Protein AF-A0A940RR89-F1 (afdb_monomer)

Foldseek 3Di:
DPPPPDDPPDQPDLVSVLVVLVVQLVVCVVVVVVVSNVVSVVVNVVSDDPPPPDDDD

Mean predicted aligned error: 8.9 Å

Structure (mmCIF, N/CA/C/O backbone):
data_AF-A0A940RR89-F1
#
_entry.id   AF-A0A940RR89-F1
#
loop_
_atom_site.group_PDB
_atom_site.id
_atom_site.type_symbol
_atom_site.label_atom_id
_atom_site.label_alt_id
_atom_site.label_comp_id
_atom_site.label_asym_id
_atom_site.label_entity_id
_atom_site.label_seq_id
_atom_site.pdbx_PDB_ins_code
_atom_site.Cartn_x
_atom_site.Cartn_y
_atom_site.Cartn_z
_atom_site.occupancy
_atom_site.B_iso_or_equiv
_atom_site.auth_seq_id
_atom_site.auth_comp_id
_atom_site.auth_asym_id
_atom_site.auth_atom_id
_atom_site.pdbx_PDB_model_num
ATOM 1 N N . MET A 1 1 ? 15.669 23.373 -9.763 1.00 47.00 1 MET A N 1
ATOM 2 C CA . MET A 1 1 ? 14.867 23.508 -8.527 1.00 47.00 1 MET A CA 1
ATOM 3 C C . MET A 1 1 ? 14.207 22.168 -8.236 1.00 47.00 1 MET A C 1
ATOM 5 O O . MET A 1 1 ? 13.222 21.833 -8.878 1.00 47.00 1 MET A O 1
ATOM 9 N N . ALA A 1 2 ? 14.784 21.358 -7.348 1.00 53.94 2 ALA A N 1
ATOM 10 C CA . ALA A 1 2 ? 14.179 20.088 -6.956 1.00 53.94 2 ALA A CA 1
ATOM 11 C C . ALA A 1 2 ? 13.022 20.388 -5.995 1.00 53.94 2 ALA A C 1
ATOM 13 O O . ALA A 1 2 ? 13.231 20.624 -4.808 1.00 53.94 2 ALA A O 1
ATOM 14 N N . ARG A 1 3 ? 11.796 20.462 -6.521 1.00 59.16 3 ARG A N 1
ATOM 15 C CA . ARG A 1 3 ? 10.588 20.500 -5.696 1.00 59.16 3 ARG A CA 1
ATOM 16 C C . ARG A 1 3 ? 10.467 19.121 -5.052 1.00 59.16 3 ARG A C 1
ATOM 18 O O . ARG A 1 3 ? 9.946 18.196 -5.669 1.00 59.16 3 ARG A O 1
ATOM 25 N N . GLY A 1 4 ? 11.056 18.971 -3.864 1.00 60.91 4 GLY A N 1
ATOM 26 C CA . GLY A 1 4 ? 10.930 17.766 -3.051 1.00 60.91 4 GLY A CA 1
ATOM 27 C C . GLY A 1 4 ? 9.452 17.422 -2.951 1.00 60.91 4 GLY A C 1
ATOM 28 O O . GLY A 1 4 ? 8.643 18.291 -2.619 1.00 60.91 4 GLY A O 1
ATOM 29 N N . ARG A 1 5 ? 9.086 16.203 -3.360 1.00 64.94 5 ARG A N 1
ATOM 30 C CA . ARG A 1 5 ? 7.696 15.753 -3.291 1.00 64.94 5 ARG A CA 1
ATOM 31 C C . ARG A 1 5 ? 7.264 15.894 -1.838 1.00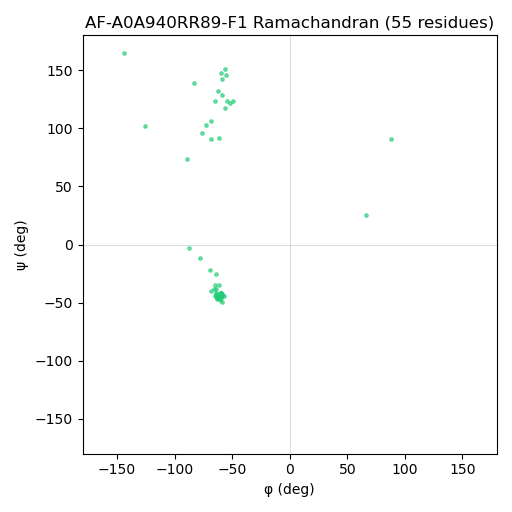 64.94 5 ARG A C 1
ATOM 33 O O . ARG A 1 5 ? 7.878 15.276 -0.975 1.00 64.94 5 ARG A O 1
ATOM 40 N N . ALA A 1 6 ? 6.265 16.738 -1.588 1.00 68.81 6 ALA A N 1
ATOM 41 C CA . ALA A 1 6 ? 5.643 16.809 -0.279 1.00 68.81 6 ALA A CA 1
ATOM 42 C C . ALA A 1 6 ? 5.183 15.393 0.070 1.00 68.81 6 ALA A C 1
ATOM 44 O O . ALA A 1 6 ? 4.485 14.758 -0.729 1.00 68.81 6 ALA A O 1
ATOM 45 N N . GLU A 1 7 ? 5.652 14.878 1.202 1.00 70.75 7 GLU A N 1
ATOM 46 C CA . GLU A 1 7 ? 5.188 13.591 1.691 1.00 70.75 7 GLU A CA 1
ATOM 47 C C . GLU A 1 7 ? 3.671 13.701 1.888 1.00 70.75 7 GLU A C 1
ATOM 49 O O . GLU A 1 7 ? 3.205 14.690 2.469 1.00 70.75 7 GLU A O 1
ATOM 54 N N . PRO A 1 8 ? 2.873 12.774 1.331 1.00 69.38 8 PRO A N 1
ATOM 55 C CA . PRO A 1 8 ? 1.439 12.820 1.538 1.00 69.38 8 PRO A CA 1
ATOM 56 C C . PRO A 1 8 ? 1.151 12.727 3.040 1.00 69.38 8 PRO A C 1
ATOM 58 O O . PRO A 1 8 ? 1.843 11.984 3.742 1.00 69.38 8 PRO A O 1
ATOM 61 N N . PRO A 1 9 ? 0.138 13.457 3.536 1.00 74.81 9 PRO A N 1
ATOM 62 C CA . PRO A 1 9 ? -0.237 13.374 4.936 1.00 74.81 9 PRO A CA 1
ATOM 63 C C . PRO A 1 9 ? -0.535 11.914 5.310 1.00 74.81 9 PRO A C 1
ATOM 65 O O . PRO A 1 9 ? -1.049 11.156 4.473 1.00 74.81 9 PRO A O 1
ATOM 68 N N . PRO A 1 10 ? -0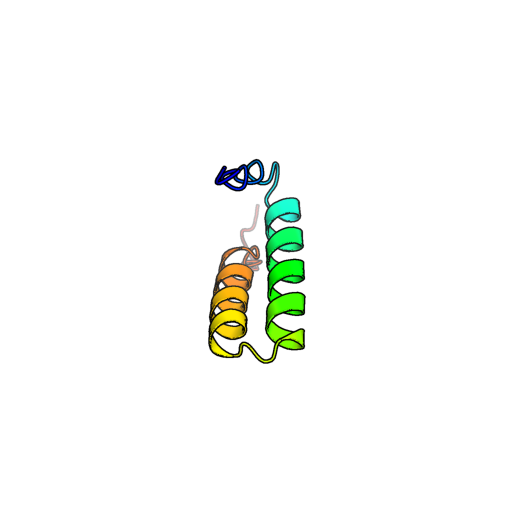.213 11.501 6.548 1.00 76.12 10 PRO A N 1
ATOM 69 C CA . PRO 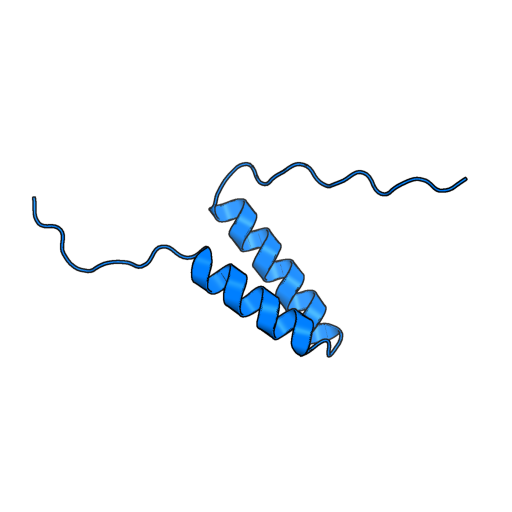A 1 10 ? -0.493 10.148 6.995 1.00 76.12 10 PRO A CA 1
ATOM 70 C C . PRO A 1 10 ? -2.005 9.867 6.918 1.00 76.12 10 PRO A C 1
ATOM 72 O O . PRO A 1 10 ? -2.815 10.779 7.106 1.00 76.12 10 PRO A O 1
ATOM 75 N N . PRO A 1 11 ? -2.409 8.617 6.631 1.00 82.12 11 PRO A N 1
ATOM 76 C CA . PRO A 1 11 ? -3.819 8.261 6.541 1.00 82.12 11 PRO A CA 1
ATOM 77 C C . PRO A 1 11 ? -4.518 8.482 7.885 1.00 82.12 11 PRO A C 1
ATOM 79 O O . PRO A 1 11 ? -4.033 8.038 8.925 1.00 82.12 11 PRO A O 1
ATOM 82 N N . ALA A 1 12 ? -5.674 9.146 7.847 1.00 83.50 12 ALA A N 1
ATOM 83 C CA . ALA A 1 12 ? -6.446 9.500 9.038 1.00 83.50 12 ALA A CA 1
ATOM 84 C C . ALA A 1 12 ? -7.081 8.279 9.725 1.00 83.50 1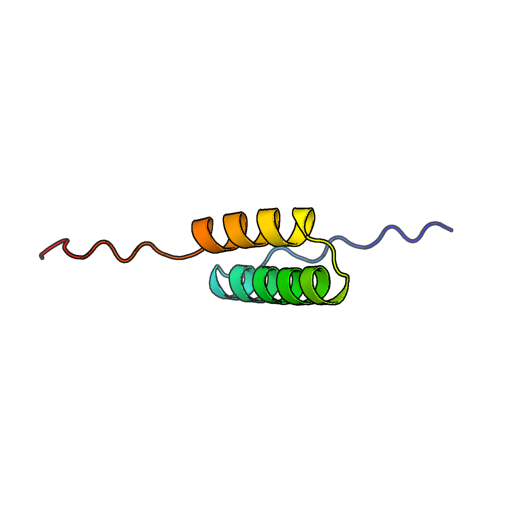2 ALA A C 1
ATOM 86 O O . ALA A 1 12 ? -7.401 8.324 10.911 1.00 83.50 12 ALA A O 1
ATOM 87 N N . SER A 1 13 ? -7.254 7.178 8.990 1.00 88.88 13 SER A N 1
ATOM 88 C CA . SER A 1 13 ? -7.824 5.938 9.503 1.00 88.88 13 SER A CA 1
ATOM 89 C C . SER A 1 13 ? -7.172 4.695 8.894 1.00 88.88 13 SER A C 1
ATOM 91 O O . SER A 1 13 ? -6.522 4.731 7.845 1.00 88.88 13 SER A O 1
ATOM 93 N N . ARG A 1 14 ? -7.399 3.541 9.530 1.00 87.31 14 ARG A N 1
ATOM 94 C CA . ARG A 1 14 ? -6.988 2.232 8.999 1.00 87.31 14 ARG A CA 1
ATOM 95 C C . ARG A 1 14 ? -7.655 1.918 7.655 1.00 87.31 14 ARG A C 1
ATOM 97 O O . ARG A 1 14 ? -7.026 1.303 6.797 1.00 87.31 14 ARG A O 1
ATOM 104 N N . ALA A 1 15 ? -8.900 2.355 7.463 1.00 89.69 15 ALA A N 1
ATOM 105 C CA . ALA A 1 15 ? -9.602 2.214 6.191 1.00 89.69 15 ALA A CA 1
ATOM 106 C C . ALA A 1 15 ? -8.911 3.033 5.087 1.00 89.69 15 ALA A C 1
ATOM 108 O O . ALA A 1 15 ? -8.646 2.502 4.009 1.00 89.69 15 ALA A O 1
ATOM 1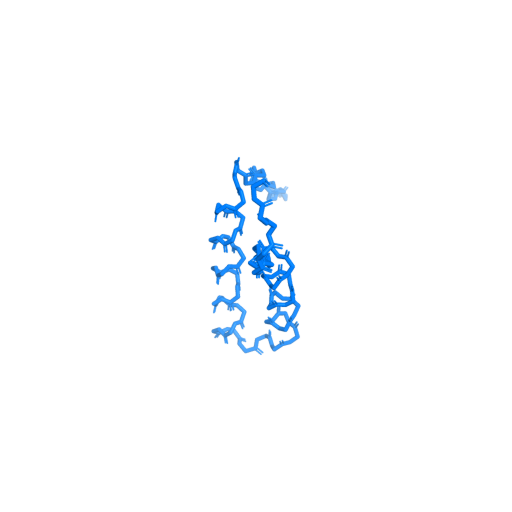09 N N . ASP A 1 16 ? -8.514 4.275 5.381 1.00 90.75 16 ASP A N 1
ATOM 110 C CA . ASP A 1 16 ? -7.776 5.126 4.436 1.00 90.75 16 ASP A CA 1
ATOM 111 C C . ASP A 1 16 ? -6.397 4.553 4.092 1.00 90.75 16 ASP A C 1
ATOM 113 O O . ASP A 1 16 ? -5.959 4.591 2.934 1.00 90.75 16 ASP A O 1
ATOM 117 N N . LEU A 1 17 ? -5.715 3.966 5.082 1.00 90.56 17 LEU A N 1
ATOM 118 C CA . LEU A 1 17 ? -4.467 3.240 4.863 1.00 90.56 17 LEU A CA 1
ATOM 119 C C . LEU A 1 17 ? -4.687 2.063 3.903 1.00 90.56 17 LEU A C 1
ATOM 121 O O . LEU A 1 17 ? -3.936 1.913 2.939 1.00 90.56 17 LEU A O 1
ATOM 125 N N . LEU A 1 18 ? -5.731 1.259 4.124 1.00 92.94 18 LEU A N 1
ATOM 126 C CA . LEU A 1 18 ? -6.046 0.112 3.274 1.00 92.94 18 LEU A CA 1
ATOM 127 C C . LEU A 1 18 ? -6.356 0.542 1.834 1.00 92.94 18 LEU A C 1
ATOM 129 O O . LEU A 1 18 ? -5.804 -0.033 0.896 1.00 92.94 18 LEU A O 1
ATOM 133 N N . VAL A 1 19 ? -7.164 1.590 1.648 1.00 93.75 19 VAL A N 1
ATOM 134 C CA . VAL A 1 19 ? -7.447 2.172 0.324 1.00 93.75 19 VAL A CA 1
ATOM 135 C C . VAL A 1 19 ? -6.153 2.607 -0.366 1.00 93.75 19 VAL A C 1
ATOM 137 O O . VAL A 1 19 ? -5.943 2.319 -1.547 1.00 93.75 19 VAL A O 1
ATOM 140 N N . THR A 1 20 ? -5.252 3.258 0.368 1.00 93.75 20 THR A N 1
ATOM 141 C CA . THR A 1 20 ? -3.957 3.703 -0.160 1.00 93.75 20 THR A CA 1
ATOM 142 C C . THR A 1 20 ? -3.087 2.524 -0.598 1.00 93.75 20 THR A C 1
ATOM 144 O O . THR A 1 20 ? -2.527 2.547 -1.697 1.00 93.75 20 THR A O 1
ATOM 147 N N . LEU A 1 21 ? -2.988 1.476 0.221 1.00 94.94 21 LEU A N 1
ATOM 148 C CA . LEU A 1 21 ? -2.218 0.273 -0.101 1.00 94.94 21 LEU A CA 1
ATOM 149 C C . LEU A 1 21 ? -2.794 -0.471 -1.312 1.00 94.94 21 LEU A C 1
ATOM 151 O O . LEU A 1 21 ? -2.038 -0.887 -2.189 1.00 94.94 21 LEU A O 1
ATOM 155 N N . LEU A 1 22 ? -4.122 -0.583 -1.407 1.00 96.06 22 LEU A N 1
ATOM 156 C CA . LEU A 1 22 ? -4.798 -1.213 -2.543 1.00 96.06 22 LEU A CA 1
ATOM 157 C C . LEU A 1 22 ? -4.532 -0.462 -3.852 1.00 96.06 22 LEU A C 1
ATOM 159 O O . LEU A 1 22 ? -4.198 -1.088 -4.858 1.00 96.06 22 LEU A O 1
ATOM 163 N N . ARG A 1 23 ? -4.603 0.875 -3.838 1.00 96.56 23 ARG A N 1
ATOM 164 C CA . ARG A 1 23 ? -4.268 1.707 -5.008 1.00 96.56 23 ARG A CA 1
ATOM 165 C C . ARG A 1 23 ? -2.813 1.530 -5.435 1.00 96.56 23 ARG A C 1
ATOM 167 O O . ARG A 1 23 ? -2.542 1.346 -6.619 1.00 96.56 23 ARG A O 1
ATOM 174 N N . LYS A 1 24 ? -1.879 1.535 -4.477 1.00 96.88 24 LYS A N 1
ATOM 175 C CA . LYS A 1 24 ? -0.454 1.281 -4.747 1.00 96.88 24 LYS A CA 1
ATOM 176 C C . LYS A 1 24 ? -0.240 -0.103 -5.355 1.00 96.88 24 LYS A C 1
ATOM 178 O O . LYS A 1 24 ? 0.524 -0.232 -6.305 1.00 96.88 24 LYS A O 1
ATOM 183 N N . ARG A 1 25 ? -0.939 -1.123 -4.847 1.00 97.25 25 ARG A N 1
ATOM 184 C CA . ARG A 1 25 ? -0.847 -2.490 -5.369 1.00 97.25 25 ARG A CA 1
ATOM 185 C C . ARG A 1 25 ? -1.349 -2.571 -6.809 1.00 97.25 25 ARG A C 1
ATOM 187 O O . ARG A 1 25 ? -0.682 -3.180 -7.633 1.00 97.25 25 ARG A O 1
ATOM 194 N N . ALA A 1 26 ? -2.483 -1.940 -7.117 1.00 97.81 26 ALA A N 1
ATOM 195 C CA . ALA A 1 26 ? -3.003 -1.890 -8.483 1.00 97.81 26 ALA A CA 1
ATOM 196 C C . ALA A 1 26 ? -2.006 -1.220 -9.445 1.00 97.81 26 ALA A C 1
ATOM 198 O O . ALA A 1 26 ? -1.773 -1.725 -10.537 1.00 97.81 26 ALA A O 1
ATOM 199 N N . ALA A 1 27 ? -1.362 -0.128 -9.020 1.00 97.94 27 ALA A N 1
ATOM 200 C CA . ALA A 1 27 ? -0.322 0.523 -9.814 1.00 97.94 27 ALA A CA 1
ATOM 201 C C . ALA A 1 27 ? 0.910 -0.377 -10.028 1.00 97.94 27 ALA A C 1
ATOM 203 O O . ALA A 1 27 ? 1.415 -0.442 -11.143 1.00 97.94 27 ALA A O 1
ATOM 204 N N . ALA A 1 28 ? 1.365 -1.091 -8.990 1.00 97.69 28 ALA A N 1
ATOM 205 C CA . ALA A 1 28 ? 2.480 -2.036 -9.094 1.00 97.69 28 ALA A CA 1
ATOM 206 C C . ALA A 1 28 ? 2.163 -3.190 -10.057 1.00 97.69 28 ALA A C 1
ATOM 208 O O . ALA A 1 28 ? 2.971 -3.493 -10.930 1.00 97.69 28 ALA A O 1
ATOM 209 N N . HIS A 1 29 ? 0.961 -3.760 -9.949 1.00 97.00 29 HIS A N 1
ATOM 210 C CA . HIS A 1 29 ? 0.476 -4.808 -10.843 1.00 97.00 29 HIS A CA 1
ATOM 211 C C . HIS A 1 29 ? 0.448 -4.340 -12.305 1.00 97.00 29 HIS A C 1
ATOM 213 O O . HIS A 1 29 ? 1.020 -4.981 -13.180 1.00 97.00 29 HIS A O 1
ATOM 219 N N . ASN A 1 30 ? -0.145 -3.170 -12.564 1.00 97.44 30 ASN A N 1
ATOM 220 C CA . ASN A 1 30 ? -0.228 -2.602 -13.913 1.00 97.44 30 ASN A CA 1
ATOM 221 C C . ASN A 1 30 ? 1.149 -2.265 -14.509 1.00 97.44 30 ASN A C 1
ATOM 223 O O . ASN A 1 30 ? 1.292 -2.216 -15.727 1.00 97.44 30 ASN A O 1
ATOM 227 N N . ALA A 1 31 ? 2.149 -2.011 -13.663 1.00 97.62 31 ALA A N 1
ATOM 228 C CA . ALA A 1 31 ? 3.524 -1.755 -14.076 1.00 97.62 31 ALA A CA 1
ATOM 229 C C . ALA A 1 31 ? 4.373 -3.035 -14.221 1.00 97.62 31 ALA A C 1
ATOM 231 O O . ALA A 1 31 ? 5.539 -2.925 -14.592 1.00 97.62 31 ALA A O 1
ATOM 232 N N . GLY A 1 32 ? 3.834 -4.222 -13.904 1.00 97.81 32 GLY A N 1
ATOM 233 C CA . GLY A 1 32 ? 4.597 -5.477 -13.875 1.00 97.81 32 GLY A CA 1
ATOM 234 C C . GLY A 1 32 ? 5.675 -5.516 -12.784 1.00 97.81 32 GLY A C 1
ATOM 235 O O . GLY A 1 32 ? 6.690 -6.187 -12.931 1.00 97.81 32 GLY A O 1
ATOM 236 N N . ALA A 1 33 ? 5.505 -4.742 -11.708 1.00 97.94 33 ALA A N 1
ATOM 237 C CA . ALA A 1 33 ? 6.468 -4.652 -10.614 1.00 97.94 33 ALA A CA 1
ATOM 238 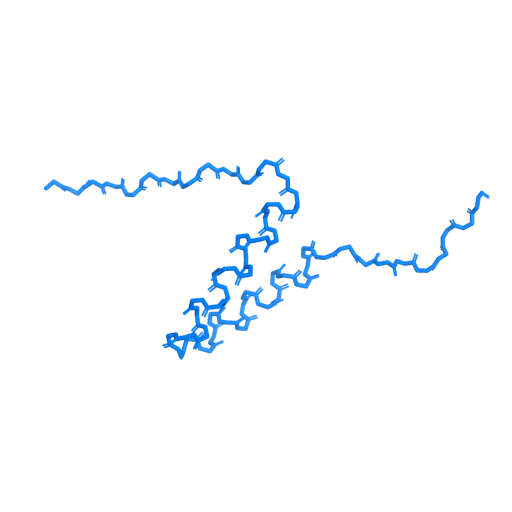C C . ALA A 1 33 ? 6.175 -5.718 -9.545 1.00 97.94 33 ALA A C 1
ATOM 240 O O . ALA A 1 33 ? 5.668 -5.402 -8.465 1.00 97.94 33 ALA A O 1
ATOM 241 N N . ASP A 1 34 ? 6.485 -6.977 -9.852 1.00 96.62 34 ASP A N 1
ATOM 242 C CA . ASP A 1 34 ? 6.076 -8.146 -9.059 1.00 96.62 34 ASP A CA 1
ATOM 243 C C . ASP A 1 34 ? 6.579 -8.115 -7.606 1.00 96.62 34 ASP A C 1
ATOM 245 O O . ASP A 1 34 ? 5.801 -8.341 -6.675 1.00 96.62 34 ASP A O 1
ATOM 249 N N . ASP A 1 35 ? 7.847 -7.756 -7.380 1.00 97.38 35 ASP A N 1
ATOM 250 C CA . ASP A 1 35 ? 8.416 -7.630 -6.029 1.00 97.38 35 ASP A CA 1
ATOM 251 C C . ASP A 1 35 ? 7.683 -6.575 -5.190 1.00 97.38 35 ASP A C 1
ATOM 253 O O . ASP A 1 35 ? 7.374 -6.777 -4.010 1.00 97.38 35 ASP A O 1
ATOM 257 N N . LEU A 1 36 ? 7.356 -5.439 -5.815 1.00 97.06 36 LEU A N 1
ATOM 258 C CA . LEU A 1 36 ? 6.609 -4.370 -5.162 1.00 97.06 36 LEU A CA 1
ATOM 259 C C . LEU A 1 36 ? 5.167 -4.807 -4.884 1.00 97.06 36 LEU A C 1
ATOM 261 O O . LEU A 1 36 ? 4.635 -4.518 -3.809 1.00 97.06 36 LEU A O 1
ATOM 265 N N . GLU A 1 37 ? 4.534 -5.519 -5.819 1.00 97.88 37 GLU A N 1
ATOM 266 C CA . GLU A 1 37 ? 3.199 -6.073 -5.612 1.00 97.88 37 GLU A CA 1
ATOM 267 C C . GLU A 1 37 ? 3.185 -7.050 -4.426 1.00 97.88 37 GLU A C 1
ATOM 269 O O . GLU A 1 37 ? 2.301 -6.960 -3.569 1.00 97.88 37 GLU A O 1
ATOM 274 N N . LEU A 1 38 ? 4.174 -7.944 -4.334 1.00 97.62 38 LEU A N 1
ATOM 275 C CA . LEU A 1 38 ? 4.311 -8.912 -3.246 1.00 97.62 38 LEU A CA 1
ATOM 276 C C . LEU A 1 38 ? 4.480 -8.220 -1.887 1.00 97.62 38 LEU A C 1
ATOM 278 O O . LEU A 1 38 ? 3.794 -8.559 -0.916 1.00 97.62 38 LEU A O 1
ATOM 282 N N . LEU A 1 39 ? 5.342 -7.205 -1.822 1.00 97.25 39 LEU A N 1
ATOM 283 C CA . LEU A 1 39 ? 5.551 -6.408 -0.615 1.00 97.25 39 LEU A CA 1
ATOM 284 C C . LEU A 1 39 ? 4.258 -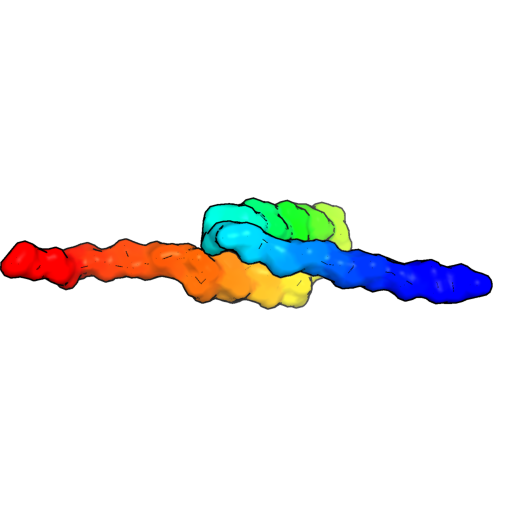5.706 -0.174 1.00 97.25 39 LEU A C 1
ATOM 286 O O . LEU A 1 39 ? 3.889 -5.760 1.003 1.00 97.25 39 LEU A O 1
ATOM 290 N N . LEU A 1 40 ? 3.526 -5.102 -1.112 1.00 97.00 40 LEU A N 1
ATOM 291 C CA . LEU A 1 40 ? 2.252 -4.437 -0.828 1.00 97.00 40 LEU A CA 1
ATOM 292 C C . LEU A 1 40 ? 1.169 -5.428 -0.387 1.00 97.00 40 LEU A C 1
ATOM 294 O O . LEU A 1 40 ? 0.409 -5.120 0.530 1.00 97.00 40 LEU A O 1
ATOM 298 N N . ARG A 1 41 ? 1.112 -6.633 -0.971 1.00 96.06 41 ARG A N 1
ATOM 299 C CA . ARG A 1 41 ? 0.204 -7.708 -0.527 1.00 96.06 41 ARG A CA 1
ATOM 300 C C . ARG A 1 41 ? 0.452 -8.085 0.931 1.00 96.06 41 ARG A C 1
ATOM 302 O O . ARG A 1 41 ? -0.507 -8.211 1.693 1.00 96.06 41 ARG A O 1
ATOM 309 N N . ASN A 1 42 ? 1.715 -8.212 1.333 1.00 95.56 42 ASN A N 1
ATOM 310 C CA . ASN A 1 42 ? 2.064 -8.494 2.723 1.00 95.56 42 ASN A CA 1
ATOM 311 C C . ASN A 1 42 ? 1.622 -7.355 3.649 1.00 95.56 42 ASN A C 1
ATOM 313 O O . ASN A 1 42 ? 0.961 -7.615 4.651 1.00 95.56 42 ASN A O 1
ATOM 317 N N . GLN A 1 43 ? 1.893 -6.095 3.292 1.00 93.88 43 GLN A N 1
ATOM 318 C CA . GLN A 1 43 ? 1.436 -4.941 4.081 1.00 93.88 43 GLN A CA 1
ATOM 319 C C . GLN A 1 43 ? -0.089 -4.887 4.219 1.00 93.88 43 GLN A C 1
ATOM 321 O O . GLN A 1 43 ? -0.595 -4.646 5.312 1.00 93.88 43 GLN A O 1
ATOM 326 N N . ILE A 1 44 ? -0.827 -5.159 3.139 1.00 94.44 44 ILE A N 1
ATOM 327 C CA . ILE A 1 44 ? -2.292 -5.243 3.168 1.00 94.44 44 ILE A CA 1
ATOM 328 C C . ILE A 1 44 ? -2.741 -6.334 4.140 1.00 94.44 44 ILE A C 1
ATOM 330 O O . ILE A 1 44 ? -3.610 -6.081 4.969 1.00 94.44 44 ILE A O 1
ATOM 334 N N . ARG A 1 45 ? -2.131 -7.524 4.084 1.00 91.62 45 ARG A N 1
ATOM 335 C CA . ARG A 1 45 ? -2.463 -8.633 4.987 1.00 91.62 45 ARG A CA 1
ATOM 336 C C . ARG A 1 45 ? -2.258 -8.256 6.455 1.00 91.62 45 ARG A C 1
ATOM 338 O O . ARG A 1 45 ? -3.125 -8.549 7.268 1.00 91.62 45 ARG A O 1
ATOM 345 N N . TRP A 1 46 ? -1.163 -7.568 6.780 1.00 89.38 46 TRP A N 1
ATOM 346 C CA . TRP A 1 46 ? -0.919 -7.035 8.126 1.00 89.38 46 TRP A CA 1
ATOM 347 C C . TRP A 1 46 ? -1.928 -5.950 8.527 1.00 89.38 46 TRP A C 1
ATOM 349 O O . TRP A 1 46 ? -2.328 -5.861 9.686 1.00 89.38 46 TRP A O 1
ATOM 359 N N . ALA A 1 47 ? -2.367 -5.134 7.569 1.00 87.25 47 ALA A N 1
ATOM 360 C CA . ALA A 1 47 ? -3.329 -4.066 7.794 1.00 87.25 47 ALA A CA 1
ATOM 361 C C . ALA A 1 47 ? -4.780 -4.557 7.906 1.00 87.25 47 ALA A C 1
ATOM 363 O O . ALA A 1 47 ? -5.618 -3.782 8.360 1.00 87.25 47 ALA A O 1
ATOM 364 N N . LEU A 1 48 ? -5.117 -5.805 7.579 1.00 86.94 48 LEU A N 1
ATOM 365 C CA . LEU A 1 48 ? -6.473 -6.332 7.765 1.00 86.94 48 LEU A CA 1
ATOM 366 C C . LEU A 1 48 ? -6.691 -6.818 9.207 1.00 86.94 48 LEU A C 1
ATOM 368 O O . LEU A 1 48 ? -5.783 -7.398 9.805 1.00 86.94 48 LEU A O 1
ATOM 372 N N . PRO A 1 49 ? -7.860 -6.560 9.818 1.00 78.88 49 PRO A N 1
ATOM 373 C CA . PRO A 1 49 ? -8.186 -7.170 11.096 1.00 78.88 49 PRO A CA 1
ATOM 374 C C . PRO A 1 49 ? -8.305 -8.682 10.892 1.00 78.88 49 PRO A C 1
ATOM 376 O O . PRO A 1 49 ? -9.084 -9.143 10.057 1.00 78.88 49 PRO A O 1
ATOM 379 N N . ILE A 1 50 ? -7.530 -9.457 11.651 1.00 74.12 50 ILE A N 1
ATOM 380 C CA . ILE A 1 50 ? -7.812 -10.881 11.809 1.00 74.12 50 ILE A CA 1
ATOM 381 C C . ILE A 1 50 ? -9.110 -10.919 12.606 1.00 74.12 50 ILE A C 1
ATOM 383 O O . ILE A 1 50 ? -9.105 -10.580 13.789 1.00 74.12 50 ILE A O 1
ATOM 387 N N . GLN A 1 51 ? -10.219 -11.263 11.955 1.00 63.38 51 GLN A N 1
ATOM 388 C CA . GLN A 1 51 ? -11.413 -11.702 12.664 1.00 63.38 51 GLN A CA 1
ATOM 389 C C . GLN A 1 51 ? -10.990 -12.968 13.414 1.00 63.38 51 GLN A C 1
ATOM 391 O O . GLN A 1 51 ? -10.930 -14.050 12.835 1.00 63.38 51 GLN A O 1
ATOM 396 N N . ARG A 1 52 ? -10.545 -12.817 14.666 1.00 59.22 52 ARG A N 1
ATOM 397 C CA . ARG A 1 52 ? -10.462 -13.951 15.574 1.00 59.22 52 ARG A CA 1
ATOM 398 C C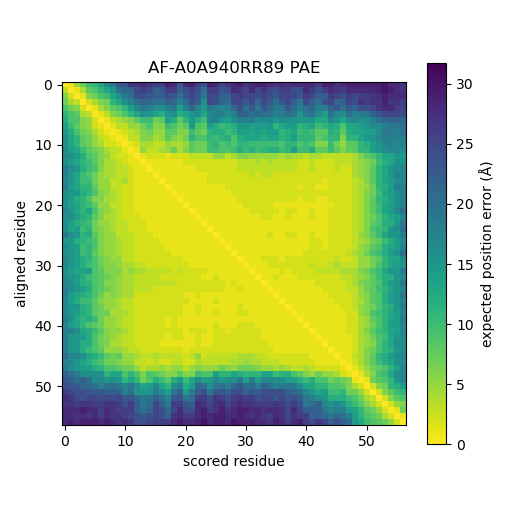 . ARG A 1 52 ? -11.905 -14.253 15.919 1.00 59.22 52 ARG A C 1
ATOM 400 O O . ARG A 1 52 ? -12.539 -13.493 16.643 1.00 59.22 52 ARG A O 1
ATOM 407 N N . GLU A 1 53 ? -12.435 -15.297 15.308 1.00 59.62 53 GLU A N 1
ATOM 408 C CA . GLU A 1 53 ? -13.661 -15.914 15.779 1.00 59.62 53 GLU A CA 1
ATOM 409 C C . GLU A 1 53 ? -13.490 -16.210 17.280 1.00 59.62 53 GLU A C 1
ATOM 411 O O . GLU A 1 53 ? -12.516 -16.850 17.673 1.00 59.62 53 GLU A O 1
ATOM 416 N N . GLY A 1 54 ? -14.380 -15.654 18.106 1.00 62.19 54 GLY A N 1
ATOM 417 C CA . GLY A 1 54 ? -14.484 -15.947 19.535 1.00 62.19 54 GLY A CA 1
ATOM 418 C C . GLY A 1 54 ? -13.599 -15.102 20.455 1.00 62.19 54 GLY A C 1
ATOM 419 O O . GLY A 1 54 ? -12.497 -15.482 20.843 1.00 62.19 54 GLY A O 1
ATOM 420 N N . THR A 1 55 ? -14.124 -13.981 20.933 1.00 52.91 55 THR A N 1
ATOM 421 C CA . THR A 1 55 ? -14.035 -13.717 22.373 1.00 52.91 55 THR A CA 1
ATOM 422 C C . THR A 1 55 ? -15.463 -13.454 22.810 1.00 52.91 55 THR A C 1
ATOM 424 O O . THR A 1 55 ? -16.054 -12.441 22.445 1.00 52.91 55 THR A O 1
ATOM 427 N N . GLU A 1 56 ? -16.028 -14.492 23.416 1.00 58.69 56 GLU A N 1
ATOM 428 C CA . GLU A 1 56 ? -17.314 -14.496 24.099 1.00 58.69 56 GLU A CA 1
ATOM 429 C C . GLU A 1 56 ? -17.330 -13.417 25.198 1.00 58.69 56 GLU A C 1
A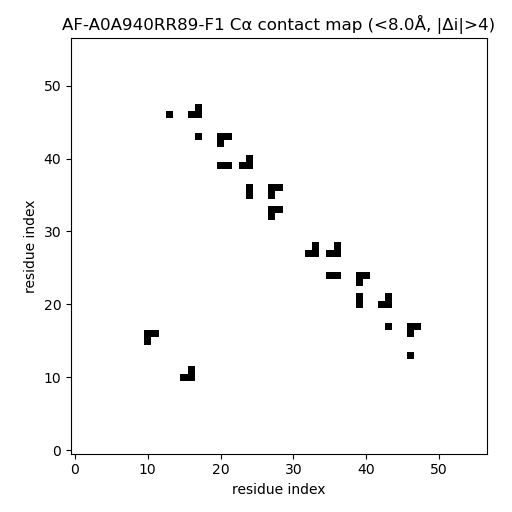TOM 431 O O . GLU A 1 56 ? -16.272 -13.038 25.707 1.00 58.69 56 GLU A O 1
ATOM 436 N N . ASP A 1 57 ? -18.540 -12.919 25.458 1.00 48.66 57 ASP A N 1
ATOM 437 C CA . ASP A 1 57 ? -18.955 -11.870 26.406 1.00 48.66 57 ASP A CA 1
ATOM 438 C C . ASP A 1 57 ? -18.349 -11.992 27.819 1.00 48.66 57 ASP A C 1
ATOM 440 O O . ASP A 1 57 ? -18.338 -13.118 28.375 1.00 48.66 57 ASP A O 1
#

Radius of gyration: 15.5 Å; Cα contacts (8 Å, |Δi|>4): 24; chains: 1; bounding box: 34×40×40 Å

Secondary structure (DSSP, 8-state):
---PPPPPPPPSSHHHHHHHHHHHHHHHHHTT-HHHHHHHHHHHHHHS----S----

Sequence (57 aa):
MARGRAEPPPPASRADLLVTLLRKRAAAHNAGADDLELLLRNQIRWALPIQREGTED

pLDDT: mean 83.78, std 15.76, range [47.0, 97.94]

Solvent-accessible surface area (backbone atoms only — not comparable to full-atom values): 3656 Å² total; per-residue (Å²): 134,86,78,70,77,75,77,75,79,79,60,92,41,72,67,51,42,49,54,52,46,52,54,52,30,53,53,24,56,77,68,69,35,59,72,59,27,53,53,39,51,52,53,49,58,71,68,47,82,78,81,68,83,80,79,79,134